Protein AF-A0A821MMU3-F1 (afdb_monomer_lite)

Structure (mmCIF, N/CA/C/O backbone):
data_AF-A0A821MMU3-F1
#
_entry.id   AF-A0A821MMU3-F1
#
loop_
_atom_site.group_PDB
_atom_site.id
_atom_site.type_symbol
_atom_site.label_atom_id
_atom_site.label_alt_id
_atom_site.label_comp_id
_atom_site.label_asym_id
_atom_site.label_entity_id
_atom_site.label_seq_id
_atom_site.pdbx_PDB_ins_code
_atom_site.Cartn_x
_atom_site.Cartn_y
_atom_site.Cartn_z
_atom_site.occupancy
_atom_site.B_iso_or_equiv
_atom_site.auth_seq_id
_atom_site.auth_comp_id
_atom_site.auth_asym_id
_atom_site.auth_atom_id
_atom_site.pdbx_PDB_model_num
ATOM 1 N N . MET A 1 1 ? 8.058 -9.468 -2.709 1.00 85.88 1 MET A N 1
ATOM 2 C CA . MET A 1 1 ? 6.928 -9.526 -3.659 1.00 85.88 1 MET A CA 1
ATOM 3 C C . MET A 1 1 ? 5.664 -8.989 -3.000 1.00 85.88 1 MET A C 1
ATOM 5 O O . MET A 1 1 ? 5.526 -9.139 -1.791 1.00 85.88 1 MET A O 1
ATOM 9 N N . THR A 1 2 ? 4.774 -8.366 -3.767 1.00 91.12 2 THR A N 1
ATOM 10 C CA . THR A 1 2 ? 3.435 -7.920 -3.348 1.00 91.12 2 THR A CA 1
ATOM 11 C C . THR A 1 2 ? 2.448 -8.133 -4.496 1.00 91.12 2 THR A C 1
ATOM 13 O O . THR A 1 2 ? 2.858 -8.187 -5.654 1.00 91.12 2 THR A O 1
ATOM 16 N N . ILE A 1 3 ? 1.162 -8.282 -4.193 1.00 92.75 3 ILE A N 1
ATOM 17 C CA . ILE A 1 3 ? 0.099 -8.483 -5.187 1.00 92.75 3 ILE A CA 1
ATOM 18 C C . ILE A 1 3 ? -0.738 -7.208 -5.244 1.00 92.75 3 ILE A C 1
ATOM 20 O O . ILE A 1 3 ? -0.945 -6.551 -4.219 1.00 92.75 3 ILE A O 1
ATOM 24 N N . CYS A 1 4 ? -1.206 -6.842 -6.436 1.00 94.06 4 CYS A N 1
ATOM 25 C CA . CYS A 1 4 ? -2.149 -5.747 -6.578 1.00 94.06 4 CYS A CA 1
ATOM 26 C C . CYS A 1 4 ? -3.413 -6.046 -5.758 1.00 94.06 4 CYS A C 1
ATOM 28 O O . CYS A 1 4 ? -4.030 -7.082 -5.981 1.00 94.06 4 CYS A O 1
ATOM 30 N N . PRO A 1 5 ? -3.853 -5.144 -4.866 1.00 92.38 5 PRO A N 1
ATOM 31 C CA . PRO A 1 5 ? -5.076 -5.351 -4.090 1.00 92.38 5 PRO A CA 1
ATOM 32 C C . PRO A 1 5 ? -6.364 -5.157 -4.917 1.00 92.38 5 PRO A C 1
ATOM 34 O O . PRO A 1 5 ? -7.461 -5.277 -4.380 1.00 92.38 5 PRO A O 1
ATOM 37 N N . GLY A 1 6 ? -6.251 -4.810 -6.205 1.00 88.44 6 GLY A N 1
ATOM 38 C CA . GLY A 1 6 ? -7.383 -4.758 -7.132 1.00 88.44 6 GLY A CA 1
ATOM 39 C C . GLY A 1 6 ? -7.711 -6.124 -7.747 1.00 88.44 6 GLY A C 1
ATOM 40 O O . GLY A 1 6 ? -7.041 -7.113 -7.492 1.00 88.44 6 GLY A O 1
ATOM 41 N N . ILE A 1 7 ? -8.701 -6.159 -8.642 1.00 88.06 7 ILE A N 1
ATOM 42 C CA . ILE A 1 7 ? -9.208 -7.387 -9.302 1.00 88.06 7 ILE A CA 1
ATOM 43 C C . ILE A 1 7 ? -8.241 -7.909 -10.397 1.00 88.06 7 ILE A C 1
ATOM 45 O O . ILE A 1 7 ? -8.551 -8.817 -11.155 1.00 88.06 7 ILE A O 1
ATOM 49 N N . CYS A 1 8 ? -7.066 -7.298 -10.552 1.00 90.69 8 CYS A N 1
ATOM 50 C CA . CYS A 1 8 ? -6.166 -7.550 -11.678 1.00 90.69 8 CYS A CA 1
ATOM 51 C C . CYS A 1 8 ? -5.062 -8.583 -11.411 1.00 90.69 8 CYS A C 1
ATOM 53 O O . CYS A 1 8 ? -4.257 -8.797 -12.315 1.00 90.69 8 CYS A O 1
ATOM 55 N N . ASP A 1 9 ? -4.984 -9.161 -10.205 1.00 88.25 9 ASP A N 1
ATOM 56 C CA . ASP A 1 9 ? -4.071 -10.247 -9.786 1.00 88.25 9 ASP A CA 1
ATOM 57 C C . ASP A 1 9 ? -2.583 -10.089 -10.176 1.00 88.25 9 ASP A C 1
ATOM 59 O O . ASP A 1 9 ? -1.797 -11.037 -10.136 1.00 88.25 9 ASP A O 1
ATOM 63 N N . ARG A 1 10 ? -2.143 -8.875 -10.536 1.00 93.50 10 ARG A N 1
ATOM 64 C CA . ARG A 1 10 ? -0.754 -8.612 -10.924 1.00 93.50 10 ARG A CA 1
ATOM 65 C C . ARG A 1 10 ? 0.175 -8.718 -9.722 1.00 93.50 10 ARG A C 1
ATOM 67 O O . ARG A 1 10 ? -0.108 -8.175 -8.654 1.00 93.50 10 ARG A O 1
ATOM 74 N N . VAL A 1 11 ? 1.332 -9.332 -9.943 1.00 93.56 11 VAL A N 1
ATOM 75 C CA . VAL A 1 11 ? 2.397 -9.478 -8.949 1.00 93.56 11 VAL A CA 1
ATOM 76 C C . VAL A 1 11 ? 3.507 -8.472 -9.233 1.00 93.56 11 VAL A C 1
ATOM 78 O O . VAL A 1 11 ? 3.903 -8.276 -10.378 1.00 93.56 11 VAL A O 1
ATOM 81 N N . PHE A 1 12 ? 4.019 -7.850 -8.176 1.00 92.38 12 PHE A N 1
ATOM 82 C CA . PHE A 1 12 ? 5.135 -6.917 -8.214 1.00 92.38 12 PHE A CA 1
ATOM 83 C C . PHE A 1 12 ? 6.286 -7.474 -7.379 1.00 92.38 12 PHE A C 1
ATOM 85 O O . PHE A 1 12 ? 6.128 -7.804 -6.197 1.00 92.38 12 PHE A O 1
ATOM 92 N N . GLU A 1 13 ? 7.463 -7.553 -7.984 1.00 93.00 13 GLU A N 1
ATOM 93 C CA . GLU A 1 13 ? 8.694 -7.972 -7.326 1.00 93.00 13 GLU A CA 1
ATOM 94 C C . GLU A 1 13 ? 9.622 -6.771 -7.138 1.00 93.00 13 GLU A C 1
ATOM 96 O O . GLU A 1 13 ? 9.719 -5.906 -8.006 1.00 93.00 13 GLU A O 1
ATOM 101 N N . ALA A 1 14 ? 10.258 -6.686 -5.969 1.00 89.69 14 ALA A N 1
ATOM 102 C CA . ALA A 1 14 ? 11.254 -5.657 -5.712 1.00 89.69 14 ALA A CA 1
ATOM 103 C C . ALA A 1 14 ? 12.611 -6.178 -6.183 1.00 89.69 14 ALA A C 1
ATOM 105 O O . ALA A 1 14 ? 12.977 -7.300 -5.842 1.00 89.69 14 ALA A O 1
ATOM 106 N N . ILE A 1 15 ? 13.335 -5.352 -6.937 1.00 88.19 15 ILE A N 1
ATOM 107 C CA . ILE A 1 15 ? 14.699 -5.655 -7.393 1.00 88.19 15 ILE A CA 1
ATOM 108 C C . ILE A 1 15 ? 15.665 -5.661 -6.196 1.00 88.19 15 ILE A C 1
ATOM 110 O O . ILE A 1 15 ? 16.541 -6.514 -6.100 1.00 88.19 15 ILE A O 1
ATOM 114 N N . ASP A 1 16 ? 15.446 -4.746 -5.251 1.00 88.31 16 ASP A N 1
ATOM 115 C CA . ASP A 1 16 ? 16.236 -4.569 -4.033 1.00 88.31 16 ASP A CA 1
ATOM 116 C C . ASP A 1 16 ? 15.389 -4.794 -2.770 1.00 88.31 16 ASP A C 1
ATOM 118 O O . ASP A 1 16 ? 14.230 -5.222 -2.820 1.00 88.31 16 ASP A O 1
ATOM 122 N N . LYS A 1 17 ? 15.960 -4.477 -1.600 1.00 86.94 17 LYS A N 1
ATOM 123 C CA . LYS A 1 17 ? 15.241 -4.504 -0.324 1.00 86.94 17 LYS A CA 1
ATOM 124 C C . LYS A 1 17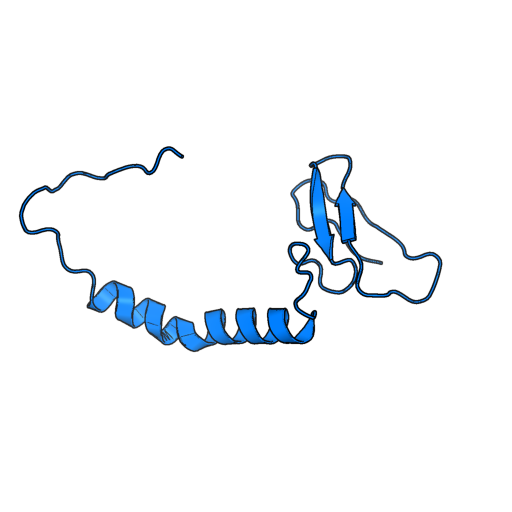 ? 13.922 -3.721 -0.446 1.00 86.94 17 LYS A C 1
ATOM 126 O O . LYS A 1 17 ? 13.953 -2.534 -0.775 1.00 86.94 17 LYS A O 1
ATOM 131 N N . PRO A 1 18 ? 12.770 -4.342 -0.138 1.00 84.19 18 PRO A N 1
ATOM 132 C CA . PRO A 1 18 ? 11.482 -3.689 -0.291 1.00 84.19 18 PRO A CA 1
ATOM 133 C C . PRO A 1 18 ? 11.371 -2.510 0.676 1.00 84.19 18 PRO A C 1
ATOM 135 O O . PRO A 1 18 ? 11.569 -2.662 1.883 1.00 84.19 18 PRO A O 1
ATOM 138 N N . ILE A 1 19 ? 11.049 -1.340 0.129 1.00 87.44 19 ILE A N 1
ATOM 139 C CA . ILE A 1 19 ? 10.797 -0.111 0.884 1.00 87.44 19 ILE A CA 1
ATOM 140 C C . ILE A 1 19 ? 9.335 0.325 0.719 1.00 87.44 19 ILE A C 1
ATOM 142 O O . ILE A 1 19 ? 8.706 -0.000 -0.295 1.00 87.44 19 ILE A O 1
ATOM 146 N N . PRO A 1 20 ? 8.773 1.089 1.674 1.00 90.06 20 PRO A N 1
ATOM 147 C CA . PRO A 1 20 ? 7.488 1.742 1.474 1.00 90.06 20 PRO A CA 1
ATOM 148 C C . PRO A 1 20 ? 7.574 2.692 0.277 1.00 90.06 20 PRO A C 1
ATOM 150 O O . PRO A 1 20 ? 8.371 3.627 0.267 1.00 90.06 20 PRO A O 1
ATOM 153 N N . GLY A 1 21 ? 6.740 2.465 -0.732 1.00 91.44 21 GLY A N 1
ATOM 154 C CA . GLY A 1 21 ? 6.768 3.233 -1.970 1.00 91.44 21 GLY A CA 1
ATOM 155 C C . GLY A 1 21 ? 5.442 3.160 -2.709 1.00 91.44 21 GLY A C 1
ATOM 156 O O . GLY A 1 21 ? 4.659 2.231 -2.500 1.00 91.44 21 GLY A O 1
ATOM 157 N N . LYS A 1 22 ? 5.187 4.162 -3.556 1.00 94.75 22 LYS A N 1
ATOM 158 C CA . LYS A 1 22 ? 4.011 4.196 -4.430 1.00 94.75 22 LYS A CA 1
ATOM 159 C C . LYS A 1 22 ? 4.215 3.231 -5.589 1.00 94.75 22 LYS A C 1
ATOM 161 O O . LYS A 1 22 ? 5.191 3.359 -6.319 1.00 94.75 22 LYS A O 1
ATOM 166 N N . VAL A 1 23 ? 3.254 2.345 -5.790 1.00 94.88 23 VAL A N 1
ATOM 167 C CA . VAL A 1 23 ? 3.136 1.490 -6.969 1.00 94.88 23 VAL A CA 1
ATOM 168 C C . VAL A 1 23 ? 1.835 1.844 -7.659 1.00 94.88 23 VAL A C 1
ATOM 170 O O . VAL A 1 23 ? 0.814 1.998 -6.994 1.00 94.88 23 VAL A O 1
ATOM 173 N N . GLU A 1 24 ? 1.870 1.979 -8.976 1.00 95.62 24 GLU A N 1
ATOM 174 C CA . GLU A 1 24 ? 0.678 2.123 -9.803 1.00 95.62 24 GLU A CA 1
ATOM 175 C C . GLU A 1 24 ? 0.539 0.873 -10.667 1.00 95.62 24 GLU A C 1
ATOM 177 O O . GLU A 1 24 ? 1.471 0.483 -11.367 1.00 95.62 24 GLU A O 1
ATOM 182 N N . CYS A 1 25 ? -0.609 0.207 -10.582 1.00 94.81 25 CYS A N 1
ATOM 183 C CA . CYS A 1 25 ? -0.893 -0.932 -11.437 1.00 94.81 25 CYS A CA 1
ATOM 184 C C . CYS A 1 25 ? -1.408 -0.450 -12.789 1.00 94.81 25 CYS A C 1
ATOM 186 O O . CYS A 1 25 ? -2.505 0.090 -12.866 1.00 94.81 25 CYS A O 1
ATOM 188 N N . GLU A 1 26 ? -0.671 -0.711 -13.864 1.00 93.50 26 GLU A N 1
ATOM 189 C CA . GLU A 1 26 ? -1.060 -0.250 -15.204 1.00 93.50 26 GLU A CA 1
ATOM 190 C C . GLU A 1 26 ? -2.353 -0.901 -15.723 1.00 93.50 26 GLU A C 1
ATOM 192 O O . GLU A 1 26 ? -3.005 -0.339 -16.595 1.00 93.50 26 GLU A O 1
ATOM 197 N N . LEU A 1 27 ? -2.751 -2.074 -15.203 1.00 93.50 27 LEU A N 1
ATOM 198 C CA . LEU A 1 27 ? -3.981 -2.741 -15.658 1.00 93.50 27 LEU A CA 1
ATOM 199 C C . LEU A 1 27 ? -5.248 -2.110 -15.080 1.00 93.50 27 LEU A C 1
ATOM 201 O O . LEU A 1 27 ? -6.252 -2.017 -15.775 1.00 93.50 27 LEU A O 1
ATOM 205 N N . CYS A 1 28 ? -5.226 -1.732 -13.800 1.00 94.38 28 CYS A N 1
ATOM 206 C CA . CYS A 1 28 ? -6.413 -1.227 -13.099 1.00 94.38 28 CYS A CA 1
ATOM 207 C C . CYS A 1 28 ? -6.288 0.233 -12.639 1.00 94.38 28 CYS A C 1
ATOM 209 O O . CYS A 1 28 ? -7.224 0.767 -12.054 1.00 94.38 28 CYS A O 1
ATOM 211 N N . GLY A 1 29 ? -5.135 0.871 -12.848 1.00 93.38 29 GLY A N 1
ATOM 212 C CA . GLY A 1 29 ? -4.838 2.241 -12.420 1.00 93.38 29 GLY A CA 1
ATOM 213 C C . GLY A 1 29 ? -4.679 2.423 -10.905 1.00 93.38 29 GLY A C 1
ATOM 214 O O . GLY A 1 29 ? -4.528 3.551 -10.432 1.00 93.38 29 GLY A O 1
ATOM 215 N N . LEU A 1 30 ? -4.733 1.344 -10.116 1.00 94.25 30 LEU A N 1
ATOM 216 C CA . LEU A 1 30 ? -4.727 1.443 -8.660 1.00 94.25 30 LEU A CA 1
ATOM 217 C C . LEU A 1 30 ? -3.345 1.837 -8.133 1.00 94.25 30 LEU A C 1
ATOM 219 O O . LEU A 1 30 ? -2.339 1.202 -8.455 1.00 94.25 30 LEU A O 1
ATOM 223 N N . LYS A 1 31 ? -3.324 2.852 -7.264 1.00 95.44 31 LYS A N 1
ATOM 224 C CA . LYS A 1 31 ? -2.125 3.341 -6.574 1.00 95.44 31 LYS A CA 1
ATOM 225 C C . LYS A 1 31 ? -2.077 2.803 -5.151 1.00 95.44 31 LYS A C 1
ATOM 227 O O . LYS A 1 31 ? -2.901 3.178 -4.315 1.00 95.44 31 LYS A O 1
ATOM 232 N N . PHE A 1 32 ? -1.095 1.968 -4.852 1.00 95.25 32 PHE A N 1
ATOM 233 C CA . PHE A 1 32 ? -0.972 1.308 -3.556 1.00 95.25 32 PHE A CA 1
ATOM 234 C C . PHE A 1 32 ? 0.464 1.347 -3.027 1.00 95.25 32 PHE A C 1
ATOM 236 O O . PHE A 1 32 ? 1.410 1.687 -3.737 1.00 95.25 32 PHE A O 1
ATOM 243 N N . CYS A 1 33 ? 0.620 1.066 -1.739 1.00 95.69 33 CYS A N 1
ATOM 244 C CA . CYS A 1 33 ? 1.911 0.967 -1.083 1.00 95.69 33 CYS A CA 1
ATOM 245 C C . CYS A 1 33 ? 2.503 -0.426 -1.301 1.00 95.69 33 CYS A C 1
ATOM 247 O O . CYS A 1 33 ? 1.870 -1.422 -0.951 1.00 95.69 33 CYS A O 1
ATOM 249 N N . PHE A 1 34 ? 3.739 -0.500 -1.801 1.00 95.12 34 PHE A N 1
ATOM 250 C CA . PHE A 1 34 ? 4.416 -1.782 -2.027 1.00 95.12 34 PHE A CA 1
ATOM 251 C C . PHE A 1 34 ? 4.510 -2.634 -0.749 1.00 95.12 34 PHE A C 1
ATOM 253 O O . PHE A 1 34 ? 4.356 -3.852 -0.796 1.00 95.12 34 PHE A O 1
ATOM 260 N N . GLN A 1 35 ? 4.755 -1.993 0.400 1.00 93.88 35 GLN A N 1
ATOM 261 C CA . GLN A 1 35 ? 5.056 -2.689 1.652 1.00 93.88 35 GLN A CA 1
ATOM 262 C C . GLN A 1 35 ? 3.819 -3.250 2.366 1.00 93.88 35 GLN A C 1
ATOM 264 O O . GLN A 1 35 ? 3.911 -4.307 2.983 1.00 93.88 35 GLN A O 1
ATOM 269 N N . CYS A 1 36 ? 2.687 -2.544 2.340 1.00 93.31 36 CYS A N 1
ATOM 270 C CA . CYS A 1 36 ? 1.496 -2.928 3.110 1.00 93.31 36 CYS A CA 1
ATOM 271 C C . CYS A 1 36 ? 0.271 -3.257 2.247 1.00 93.31 36 CYS A C 1
ATOM 273 O O . CYS A 1 36 ? -0.760 -3.628 2.799 1.00 93.31 36 CYS A O 1
ATOM 275 N N . SER A 1 37 ? 0.364 -3.099 0.923 1.00 93.06 37 SER A N 1
ATOM 276 C CA . SER A 1 37 ? -0.722 -3.345 -0.040 1.00 93.06 37 SER A CA 1
ATOM 277 C C . SER A 1 37 ? -1.999 -2.530 0.205 1.00 93.06 37 SER A C 1
ATOM 279 O O . SER A 1 37 ? -3.051 -2.844 -0.339 1.00 93.06 37 SER A O 1
ATOM 281 N N . LEU A 1 38 ? -1.918 -1.461 0.999 1.00 92.88 38 LEU A N 1
ATOM 282 C CA . LEU A 1 38 ? -2.999 -0.495 1.186 1.00 92.88 38 LEU A CA 1
ATOM 283 C C . LEU A 1 38 ? -2.888 0.622 0.149 1.00 92.88 38 LEU A C 1
ATOM 285 O O . LEU A 1 38 ? -1.828 0.812 -0.451 1.00 92.88 38 LEU A O 1
ATOM 289 N N . SER A 1 39 ? -3.954 1.405 -0.023 1.00 92.81 39 SER A N 1
ATOM 290 C CA . SER A 1 39 ? -3.917 2.633 -0.823 1.00 92.81 39 SER A CA 1
ATOM 291 C C . SER A 1 39 ? -2.705 3.484 -0.453 1.00 92.81 39 SER A C 1
ATOM 293 O O . SER A 1 39 ? -2.357 3.598 0.725 1.00 92.81 39 SER A O 1
ATOM 295 N N . TYR A 1 40 ? -2.038 4.057 -1.456 1.00 94.69 40 TYR A N 1
ATOM 296 C CA . TYR A 1 40 ? -0.837 4.849 -1.209 1.00 94.69 40 TYR A CA 1
ATOM 297 C C . TYR A 1 40 ? -1.139 5.993 -0.231 1.00 94.69 40 TYR A C 1
ATOM 299 O O . TYR A 1 40 ? -2.075 6.760 -0.437 1.00 94.69 40 TYR A O 1
ATOM 307 N N . HIS A 1 41 ? -0.354 6.077 0.842 1.00 93.25 41 HIS A N 1
ATOM 308 C CA . HIS A 1 41 ? -0.761 6.765 2.069 1.00 93.25 41 HIS A CA 1
ATOM 309 C C . HIS A 1 41 ? 0.254 7.802 2.568 1.00 93.25 41 HIS A C 1
ATOM 311 O O . HIS A 1 41 ? 0.254 8.135 3.748 1.00 93.25 41 HIS A O 1
ATOM 317 N N . ALA A 1 42 ? 1.128 8.332 1.708 1.00 92.06 42 ALA A N 1
ATOM 318 C CA . ALA A 1 42 ? 1.992 9.446 2.103 1.00 92.06 42 ALA A CA 1
ATOM 319 C C . ALA A 1 42 ? 1.143 10.694 2.435 1.00 92.06 42 ALA A C 1
ATOM 321 O O . ALA A 1 42 ? 0.196 10.982 1.700 1.00 92.06 42 ALA A O 1
ATOM 322 N N . PRO A 1 43 ? 1.456 11.441 3.514 1.00 94.00 43 PRO A N 1
ATOM 323 C CA . PRO A 1 43 ? 2.675 11.380 4.336 1.00 94.00 43 PRO A CA 1
ATOM 324 C C . PRO A 1 43 ? 2.648 10.379 5.511 1.00 94.00 43 PRO A C 1
ATOM 326 O O . PRO A 1 43 ? 3.634 10.275 6.237 1.00 94.00 43 PRO A O 1
ATOM 329 N N . ALA A 1 44 ? 1.552 9.649 5.734 1.00 93.44 44 ALA A N 1
ATOM 330 C CA . ALA A 1 44 ? 1.461 8.671 6.818 1.00 93.44 44 ALA A CA 1
ATOM 331 C C . ALA A 1 44 ? 2.353 7.440 6.561 1.00 93.44 44 ALA A C 1
ATOM 333 O O . ALA A 1 44 ? 2.512 6.978 5.427 1.00 93.44 44 ALA A O 1
ATOM 334 N N . SER A 1 45 ? 2.920 6.871 7.626 1.00 94.81 45 SER A N 1
ATOM 335 C CA . SER A 1 45 ? 3.690 5.626 7.556 1.00 94.81 45 SER A CA 1
ATOM 336 C C . SER A 1 45 ? 2.777 4.394 7.519 1.00 94.81 45 SER A C 1
ATOM 338 O O . SER A 1 45 ? 1.597 4.455 7.876 1.00 94.81 45 SER A O 1
ATOM 340 N N . CYS A 1 46 ? 3.336 3.245 7.120 1.00 94.44 46 CYS A N 1
ATOM 341 C CA . CYS A 1 46 ? 2.604 1.974 7.133 1.00 94.44 46 CYS A CA 1
ATOM 342 C C . CYS A 1 46 ? 2.087 1.630 8.540 1.00 94.44 46 CYS A C 1
ATOM 344 O O . CYS A 1 46 ? 0.977 1.121 8.670 1.00 94.44 46 CYS A O 1
ATOM 346 N N . ASP A 1 47 ? 2.858 1.932 9.588 1.00 94.44 47 ASP A N 1
ATOM 347 C CA . ASP A 1 47 ? 2.476 1.688 10.983 1.00 94.44 47 ASP A CA 1
ATOM 348 C C . ASP A 1 47 ? 1.268 2.522 11.410 1.00 94.44 47 ASP A C 1
ATOM 350 O O . ASP A 1 47 ? 0.357 2.003 12.056 1.00 94.44 47 ASP A O 1
ATOM 354 N N . ILE A 1 48 ? 1.220 3.796 11.002 1.00 93.81 48 ILE A N 1
ATOM 355 C CA . ILE A 1 48 ? 0.071 4.670 11.265 1.00 93.81 48 ILE A CA 1
ATOM 356 C C . ILE A 1 48 ? -1.173 4.097 10.590 1.00 93.81 48 ILE A C 1
ATOM 358 O O . ILE A 1 48 ? -2.199 3.943 11.249 1.00 93.81 48 ILE A O 1
ATOM 362 N N . MET A 1 49 ? -1.074 3.716 9.312 1.00 94.00 49 MET A N 1
ATOM 363 C CA . MET A 1 49 ? -2.197 3.113 8.589 1.00 94.00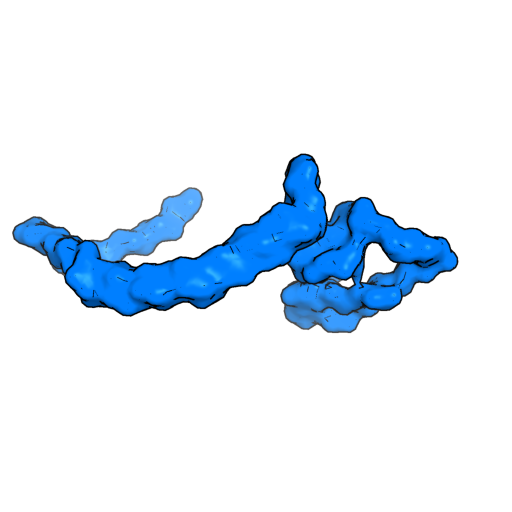 49 MET A CA 1
ATOM 364 C C . MET A 1 49 ? -2.634 1.789 9.215 1.00 94.00 49 MET A C 1
ATOM 366 O O . MET A 1 49 ? -3.824 1.560 9.405 1.00 94.00 49 MET A O 1
ATOM 370 N N . ARG A 1 50 ? -1.696 0.922 9.603 1.00 90.88 50 ARG A N 1
ATOM 371 C CA . ARG A 1 50 ? -2.010 -0.356 10.254 1.00 90.88 50 ARG A CA 1
ATOM 372 C C . ARG A 1 50 ? -2.725 -0.149 11.586 1.00 90.88 50 ARG A C 1
ATOM 374 O O . ARG A 1 50 ? -3.710 -0.831 11.855 1.00 90.88 50 ARG A O 1
ATOM 381 N N . ASN A 1 51 ? -2.253 0.794 12.397 1.00 89.38 51 ASN A N 1
ATOM 382 C CA . ASN A 1 51 ? -2.899 1.152 13.655 1.00 89.38 51 ASN A CA 1
ATOM 383 C C . ASN A 1 51 ? -4.268 1.787 13.423 1.00 89.38 51 ASN A C 1
ATOM 385 O O . ASN A 1 51 ? -5.184 1.516 14.189 1.00 89.38 51 ASN A O 1
ATOM 389 N N . TRP A 1 52 ? -4.426 2.585 12.366 1.00 88.44 52 TRP A N 1
ATOM 390 C CA . TRP A 1 52 ? -5.713 3.141 11.965 1.00 88.44 52 TRP A CA 1
ATOM 391 C C . TRP A 1 52 ? -6.708 2.042 11.598 1.00 88.44 52 TRP A C 1
ATOM 393 O O . TRP A 1 52 ? -7.788 1.999 12.166 1.00 88.44 52 TRP A O 1
ATOM 403 N N . PHE A 1 53 ? -6.335 1.099 10.729 1.00 84.06 53 PHE A N 1
ATOM 404 C CA . PHE A 1 53 ? -7.200 -0.028 10.368 1.00 84.06 53 PHE A CA 1
ATOM 405 C C . PHE A 1 53 ? -7.501 -0.940 11.554 1.00 84.06 53 PHE A C 1
ATOM 407 O O . PHE A 1 53 ? -8.626 -1.415 11.689 1.00 84.06 53 PHE A O 1
ATOM 414 N N . LYS A 1 54 ? -6.514 -1.166 12.428 1.00 83.88 54 LYS A N 1
ATOM 415 C CA . LYS A 1 54 ? -6.716 -1.903 13.675 1.00 83.88 54 LYS A CA 1
ATOM 416 C C . LYS A 1 54 ? -7.729 -1.184 14.564 1.00 83.88 54 LYS A C 1
ATOM 418 O O . LYS A 1 54 ? -8.704 -1.806 14.949 1.00 83.88 54 LYS A O 1
ATOM 423 N N . LYS A 1 55 ? -7.572 0.127 14.778 1.00 79.75 55 LYS A N 1
ATOM 424 C CA . LYS A 1 55 ? -8.566 0.951 15.473 1.00 79.75 55 LYS A CA 1
ATOM 425 C C . LYS A 1 55 ? -9.918 0.884 14.788 1.00 79.75 55 LYS A C 1
ATOM 427 O O . LYS A 1 55 ? -10.842 0.488 15.445 1.00 79.75 55 LYS A O 1
ATOM 432 N N . CYS A 1 56 ? -10.063 1.126 13.487 1.00 77.25 56 CYS A N 1
ATOM 433 C CA . CYS A 1 56 ? -11.363 1.003 12.809 1.00 77.25 56 CYS A CA 1
ATOM 434 C C . CYS A 1 56 ? -12.009 -0.384 12.967 1.00 77.25 56 CYS A C 1
ATOM 436 O O . CYS A 1 56 ? -13.232 -0.491 12.972 1.00 77.25 56 CYS A O 1
ATOM 438 N N . ARG A 1 57 ? -11.200 -1.442 13.084 1.00 74.56 57 ARG A N 1
ATOM 439 C CA . ARG A 1 57 ? -11.675 -2.792 13.390 1.00 74.56 57 ARG A CA 1
ATOM 440 C C . ARG A 1 57 ? -12.055 -2.955 14.865 1.00 74.56 57 ARG A C 1
ATOM 442 O O . ARG A 1 57 ? -13.042 -3.622 15.136 1.00 74.56 57 ARG A O 1
ATOM 449 N N . ASP A 1 58 ? -11.304 -2.385 15.797 1.00 67.44 58 ASP A N 1
ATOM 450 C CA . ASP A 1 58 ? -11.552 -2.475 17.243 1.00 67.44 58 ASP A CA 1
ATOM 451 C C . ASP A 1 58 ? -12.671 -1.496 17.690 1.00 67.44 58 ASP A C 1
ATOM 453 O O . ASP A 1 58 ? -13.627 -1.906 18.335 1.00 67.44 58 ASP A O 1
ATOM 457 N N . ASP A 1 59 ? -12.670 -0.249 17.207 1.00 58.34 59 ASP A N 1
ATOM 458 C CA . ASP A 1 59 ? -13.773 0.733 17.221 1.00 58.34 59 ASP A CA 1
ATOM 459 C C . ASP A 1 59 ? -15.024 0.249 16.457 1.00 58.34 59 ASP A C 1
ATOM 461 O O . ASP A 1 59 ? -16.026 0.966 16.403 1.00 58.34 59 ASP A O 1
ATOM 465 N N . SER A 1 60 ? -15.032 -0.974 15.907 1.00 55.22 60 SER A N 1
ATOM 466 C CA . SER A 1 60 ? -16.266 -1.624 15.444 1.00 55.22 60 SER A CA 1
ATOM 467 C C . SER A 1 60 ? -17.201 -2.041 16.586 1.00 55.22 60 SER A C 1
ATOM 469 O O . SER A 1 60 ? -18.334 -2.434 16.317 1.00 55.22 60 SER A O 1
ATOM 471 N N . GLU A 1 61 ? -16.850 -1.802 17.853 1.00 53.69 61 GLU A N 1
ATOM 472 C CA . GLU A 1 61 ? -17.872 -1.646 18.901 1.00 53.69 61 GLU A CA 1
ATOM 473 C C . GLU A 1 61 ? -18.874 -0.515 18.553 1.00 53.69 61 GLU A C 1
ATOM 475 O O . GLU A 1 61 ? -20.034 -0.544 18.960 1.00 53.69 61 GLU A O 1
ATOM 480 N N . THR A 1 62 ? -18.502 0.412 17.662 1.00 49.50 62 THR A N 1
ATOM 481 C CA . THR A 1 62 ? -19.388 1.425 17.067 1.00 49.50 62 THR A CA 1
ATOM 482 C C . THR A 1 62 ? -20.208 0.902 15.875 1.00 49.50 62 THR A C 1
ATOM 484 O O . THR A 1 62 ? -21.185 1.540 15.492 1.00 49.50 62 THR A O 1
ATOM 487 N N . ALA A 1 63 ? -19.930 -0.285 15.320 1.00 52.72 63 ALA A N 1
ATOM 488 C CA . ALA A 1 63 ? -20.916 -0.961 14.466 1.00 52.72 63 ALA A CA 1
ATOM 489 C C . ALA A 1 63 ? -22.174 -1.323 15.286 1.00 52.72 63 ALA A C 1
ATOM 491 O O . ALA A 1 63 ? -23.292 -1.216 14.780 1.00 52.72 63 ALA A O 1
ATOM 492 N N . ASN A 1 64 ? -22.011 -1.608 16.588 1.00 49.38 64 ASN A N 1
ATOM 493 C CA . ASN A 1 64 ? -23.129 -1.737 17.525 1.00 49.38 64 ASN A CA 1
ATOM 494 C C . ASN A 1 64 ? -23.748 -0.370 17.890 1.00 49.38 64 ASN A C 1
ATOM 496 O O . ASN A 1 64 ? -24.967 -0.277 18.000 1.00 49.38 64 ASN A O 1
ATOM 500 N N . TYR A 1 65 ? -22.970 0.717 17.986 1.00 47.78 65 TYR A N 1
ATOM 501 C CA . TYR A 1 65 ? -23.502 2.054 18.310 1.00 47.78 65 TYR A CA 1
ATOM 502 C C . TYR A 1 65 ? -24.191 2.777 17.133 1.00 47.78 65 TYR A C 1
ATOM 504 O O . TYR A 1 65 ? -25.157 3.496 17.362 1.00 47.78 65 TYR A O 1
ATOM 512 N N . ILE A 1 66 ? -23.779 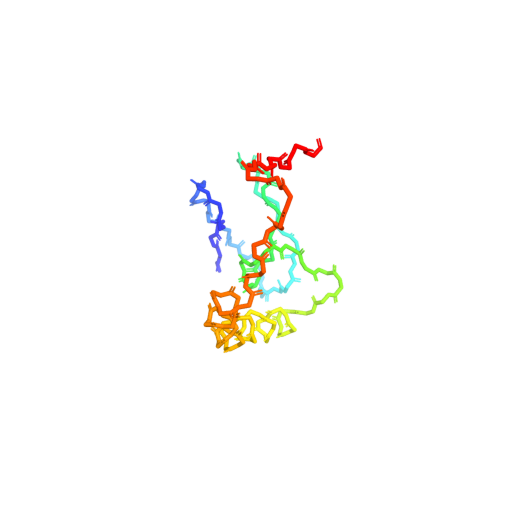2.580 15.874 1.00 47.66 66 ILE A N 1
ATOM 513 C CA . ILE A 1 66 ? -24.444 3.198 14.706 1.00 47.66 66 ILE A CA 1
ATOM 514 C C . ILE A 1 66 ? -25.784 2.510 14.402 1.00 47.66 66 ILE A C 1
ATOM 516 O O . ILE A 1 66 ? -26.721 3.197 14.013 1.00 47.66 66 ILE A O 1
ATOM 520 N N . SER A 1 67 ? -25.937 1.205 14.676 1.00 49.88 67 SER A N 1
ATOM 521 C CA . SER A 1 67 ? -27.264 0.557 14.655 1.00 49.88 67 SER A CA 1
ATOM 522 C C . SER A 1 67 ? -28.174 0.994 15.817 1.00 49.88 67 SER A C 1
ATOM 524 O O . SER A 1 67 ? -29.393 0.953 15.691 1.00 49.88 67 SER A O 1
ATOM 526 N N . ALA A 1 68 ? -27.588 1.452 16.930 1.00 49.44 68 ALA A N 1
ATOM 527 C CA . ALA A 1 68 ? -28.307 1.893 18.127 1.00 49.44 68 ALA A CA 1
ATOM 528 C C . ALA A 1 68 ? -28.521 3.422 18.220 1.00 49.44 68 ALA A C 1
ATOM 530 O O . ALA A 1 68 ? -29.246 3.878 19.100 1.00 49.44 68 ALA A O 1
ATOM 531 N N . ASN A 1 69 ? -27.914 4.225 17.335 1.00 45.91 69 ASN A N 1
ATOM 532 C CA . ASN A 1 69 ? -28.062 5.689 17.282 1.00 45.91 69 ASN A CA 1
ATOM 533 C C . ASN A 1 69 ? -28.339 6.245 15.876 1.00 45.91 69 ASN A C 1
ATOM 535 O O . ASN A 1 69 ? -28.213 7.453 15.652 1.00 45.91 69 ASN A O 1
ATOM 539 N N . THR A 1 70 ? -28.775 5.415 14.924 1.00 48.09 70 THR A N 1
ATOM 540 C CA . THR A 1 70 ? -29.531 5.923 13.775 1.00 48.09 70 THR A CA 1
ATOM 541 C C . THR A 1 70 ? -30.764 6.646 14.307 1.00 48.09 70 THR A C 1
ATOM 543 O O . THR A 1 70 ? -31.709 6.020 14.778 1.00 48.09 70 THR A O 1
ATOM 546 N N . LYS A 1 71 ? -30.756 7.978 14.266 1.00 53.25 71 LYS A N 1
ATOM 547 C CA . LYS A 1 71 ? -31.988 8.748 14.395 1.00 53.25 71 LYS A CA 1
ATOM 548 C C . LYS A 1 71 ? -32.656 8.747 13.031 1.00 53.25 71 LYS A C 1
ATOM 550 O O . LYS A 1 71 ? -32.118 9.322 12.085 1.00 53.25 71 LYS A O 1
ATOM 555 N N . ASP A 1 72 ? -33.809 8.095 12.944 1.00 49.84 72 ASP A N 1
ATOM 556 C CA . ASP A 1 72 ? -34.737 8.258 11.833 1.00 49.84 72 ASP A CA 1
ATOM 557 C C . ASP A 1 72 ? -34.959 9.747 11.550 1.00 49.84 72 ASP A C 1
ATOM 559 O O . ASP A 1 72 ? -35.166 10.548 12.465 1.00 49.84 72 ASP A O 1
ATOM 563 N N . CYS A 1 73 ? -34.919 10.125 10.272 1.00 43.00 73 CYS A N 1
ATOM 564 C CA . CYS A 1 73 ? -35.317 11.454 9.827 1.00 43.00 73 CYS A CA 1
ATOM 565 C C . CYS A 1 73 ? -36.814 11.640 10.139 1.00 43.00 73 CYS A C 1
ATOM 567 O O . CYS A 1 73 ? -37.632 10.954 9.522 1.00 43.00 73 CYS A O 1
ATOM 569 N N . PRO A 1 74 ? -37.223 12.561 11.034 1.00 56.09 74 PRO A N 1
ATOM 570 C CA . PRO A 1 74 ? -38.633 12.724 11.386 1.00 56.09 74 PRO A CA 1
ATOM 571 C C . PRO A 1 74 ? -39.474 13.399 10.287 1.00 56.09 74 PRO A C 1
ATOM 573 O O . PRO A 1 74 ? -40.637 13.697 10.534 1.00 56.09 74 PRO A O 1
ATOM 576 N N . ASN A 1 75 ? -38.925 13.661 9.091 1.00 52.34 75 ASN A N 1
ATOM 577 C CA . ASN A 1 75 ? -39.654 14.368 8.031 1.00 52.34 75 ASN A CA 1
ATOM 578 C C . ASN A 1 75 ? -39.752 13.639 6.689 1.00 52.34 75 ASN A C 1
ATOM 580 O O . ASN A 1 75 ? -40.800 13.695 6.058 1.00 52.34 75 ASN A O 1
ATOM 584 N N . CYS A 1 76 ? -38.719 12.942 6.221 1.00 60.69 76 CYS A N 1
ATOM 585 C CA . CYS A 1 76 ? -38.724 12.464 4.838 1.00 60.69 76 CYS A CA 1
ATOM 586 C C . CYS A 1 76 ? -38.115 11.068 4.747 1.00 60.69 76 CYS A C 1
ATOM 588 O O . CYS A 1 76 ? -36.897 10.923 4.668 1.00 60.69 76 CYS A O 1
ATOM 590 N N . LYS A 1 77 ? -38.965 10.034 4.738 1.00 51.41 77 LYS A N 1
ATOM 591 C CA . LYS A 1 77 ? -38.601 8.652 4.382 1.00 51.41 77 LYS A CA 1
ATOM 592 C C . LYS A 1 77 ? -38.217 8.550 2.897 1.00 51.41 77 LYS A C 1
ATOM 594 O O . LYS A 1 77 ? -38.960 7.969 2.112 1.00 51.41 77 LYS A O 1
ATOM 599 N N . VAL A 1 78 ? -37.085 9.117 2.489 1.00 51.91 78 VAL A N 1
ATOM 600 C CA . VAL A 1 78 ? -36.562 8.921 1.130 1.00 51.91 78 VAL A CA 1
ATOM 601 C C . VAL A 1 78 ? -35.054 8.710 1.179 1.00 51.91 78 VAL A C 1
ATOM 603 O O . VAL A 1 78 ? -34.330 9.481 1.807 1.00 51.91 78 VAL A O 1
ATOM 606 N N . CYS A 1 79 ? -34.587 7.647 0.525 1.00 47.78 79 CYS A N 1
ATOM 607 C CA . CYS A 1 79 ? -33.170 7.369 0.330 1.00 47.78 79 CYS A CA 1
ATOM 608 C C . CYS A 1 79 ? -32.566 8.444 -0.577 1.00 47.78 79 CYS A C 1
ATOM 610 O O . CYS A 1 79 ? -32.988 8.591 -1.722 1.00 47.78 79 CYS A O 1
ATOM 612 N N . 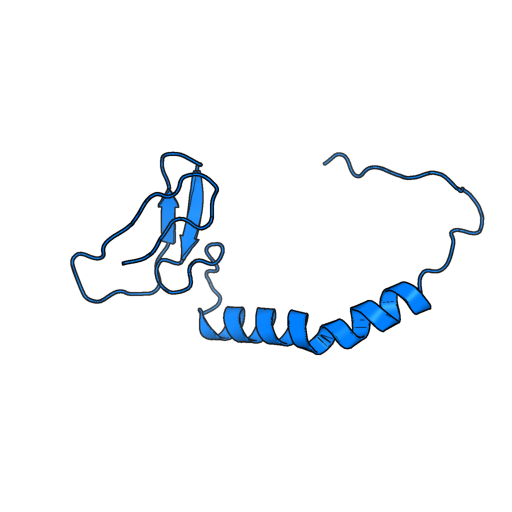ILE A 1 80 ? -31.580 9.186 -0.073 1.00 59.00 80 ILE A N 1
ATOM 613 C CA . ILE A 1 80 ? -30.790 10.108 -0.888 1.00 59.00 80 ILE A CA 1
ATOM 614 C C . ILE A 1 80 ? -29.509 9.382 -1.292 1.00 59.00 80 ILE A C 1
ATOM 616 O O . ILE A 1 80 ? -28.643 9.109 -0.460 1.00 59.00 80 ILE A O 1
ATOM 620 N N . GLU A 1 81 ? -29.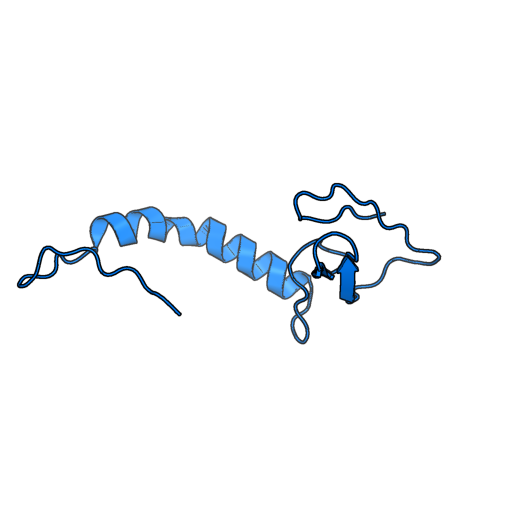416 9.054 -2.576 1.00 58.25 81 GLU A N 1
ATOM 621 C CA . GLU A 1 81 ? -28.191 8.599 -3.226 1.00 58.25 81 GLU A CA 1
ATOM 622 C C . GLU A 1 81 ? -27.230 9.790 -3.362 1.00 58.25 81 GLU A C 1
ATOM 624 O O . GLU A 1 81 ? -27.582 10.835 -3.913 1.00 58.25 81 GLU A O 1
ATOM 629 N N . LYS A 1 82 ? -26.011 9.659 -2.830 1.00 48.47 82 LYS A N 1
ATOM 630 C CA . LYS A 1 82 ? -24.934 10.630 -3.056 1.00 48.47 82 LYS A CA 1
ATOM 631 C C . LYS A 1 82 ? -24.375 10.398 -4.464 1.00 48.47 82 LYS A C 1
ATOM 633 O O . LYS A 1 82 ? -23.514 9.542 -4.636 1.00 48.47 82 LYS A O 1
ATOM 638 N N . ASN A 1 83 ? -24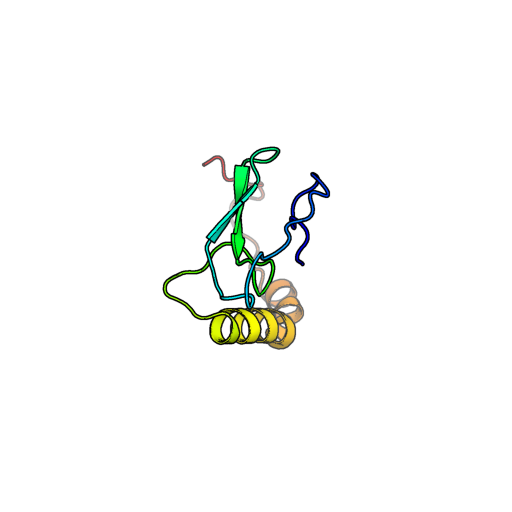.844 11.168 -5.442 1.00 43.75 83 ASN A N 1
ATOM 639 C CA . ASN A 1 83 ? -24.119 11.359 -6.698 1.00 43.75 83 ASN A CA 1
ATOM 640 C C . ASN A 1 83 ? -23.078 12.465 -6.479 1.00 43.75 83 ASN A C 1
ATOM 642 O O . ASN A 1 83 ? -23.417 13.546 -5.992 1.00 43.75 83 ASN A O 1
ATOM 646 N N . GLY A 1 84 ? -21.809 12.117 -6.705 1.00 41.59 84 GLY A N 1
ATOM 647 C CA . GLY A 1 84 ? -20.652 13.006 -6.560 1.00 41.59 84 GLY A CA 1
ATOM 648 C C . GLY A 1 84 ? -20.496 13.998 -7.701 1.00 41.59 84 GLY A C 1
ATOM 649 O O . GLY A 1 84 ? -21.206 13.858 -8.720 1.00 41.59 84 GLY A O 1
#

Secondary structure (DSSP, 8-state):
-EE-SSTT--EE--SSS--S-EEE-TTT--EEETTT-SBP-TTS-HHHHHHHHHHHHHTTHHHHHHHHH----SS---------

Foldseek 3Di:
DDFQPDPPRDDDDDPDDQDFDWDADPVPRFTATRPQNHGRDPPDDPVRVVVVVVCVVVVCVCVVVCVVPPDDDPPDPDDDDDDD

pLDDT: mean 78.41, std 19.12, range [41.59, 95.69]

Sequence (84 aa):
MTICPGICDRVFEAIDKPIPGKVECELCGLKFCFQCSLSYHAPASCDIMRNWFKKCRDDSETANYISANTKDCPNCKVCIEKNG

Radius of gyration: 18.63 Å; chains: 1; bounding box: 56×25×35 Å